Protein AF-A0A961B330-F1 (afdb_monomer_lite)

Radius of gyration: 22.47 Å; chains: 1; bounding box: 44×29×59 Å

Structure (mmCIF, N/CA/C/O backbone):
data_AF-A0A961B330-F1
#
_entry.id   AF-A0A961B330-F1
#
loop_
_atom_site.group_PDB
_atom_site.id
_atom_site.type_symbol
_atom_site.label_atom_id
_atom_site.label_alt_id
_atom_site.label_comp_id
_atom_site.label_asym_id
_atom_site.label_entity_id
_atom_site.label_seq_id
_atom_site.pdbx_PDB_ins_code
_atom_site.Cartn_x
_atom_site.Cartn_y
_atom_site.Cartn_z
_atom_site.occupancy
_atom_site.B_iso_or_equiv
_atom_site.auth_seq_id
_atom_site.auth_comp_id
_atom_site.auth_asym_id
_atom_site.auth_atom_id
_atom_site.pdbx_PDB_model_num
ATOM 1 N N . ASP A 1 1 ? 3.979 10.076 -22.110 1.00 62.00 1 ASP A N 1
ATOM 2 C CA . ASP A 1 1 ? 2.790 9.225 -22.282 1.00 62.00 1 ASP A CA 1
ATOM 3 C C . ASP A 1 1 ? 3.197 7.777 -22.431 1.00 62.00 1 ASP A C 1
ATOM 5 O O . ASP A 1 1 ? 3.974 7.456 -23.319 1.00 62.00 1 ASP A O 1
ATOM 9 N N . ILE A 1 2 ? 2.733 6.933 -21.511 1.00 78.56 2 ILE A N 1
ATOM 10 C CA . ILE A 1 2 ? 2.934 5.482 -21.548 1.00 78.56 2 ILE A CA 1
ATOM 11 C C . ILE A 1 2 ? 1.666 4.897 -22.166 1.00 78.56 2 ILE A C 1
ATOM 13 O O . ILE A 1 2 ? 0.598 4.989 -21.565 1.00 78.56 2 ILE A O 1
ATOM 17 N N . ALA A 1 3 ? 1.772 4.357 -23.379 1.00 82.44 3 ALA A N 1
ATOM 18 C CA . ALA A 1 3 ? 0.623 3.816 -24.105 1.00 82.44 3 ALA A CA 1
ATOM 19 C C . ALA A 1 3 ? 0.291 2.368 -23.702 1.00 82.44 3 ALA A C 1
ATOM 21 O O . ALA A 1 3 ? -0.864 1.961 -23.791 1.00 82.44 3 ALA A O 1
ATOM 22 N N . GLU A 1 4 ? 1.285 1.605 -23.230 1.00 90.12 4 GLU A N 1
ATOM 23 C CA . GLU A 1 4 ? 1.144 0.181 -22.914 1.00 90.12 4 GLU A CA 1
ATOM 24 C C . GLU A 1 4 ? 1.916 -0.209 -21.642 1.00 90.12 4 GLU A C 1
ATOM 26 O O . GLU A 1 4 ? 2.977 0.364 -21.373 1.00 90.12 4 GLU A O 1
ATOM 31 N N . PRO A 1 5 ? 1.450 -1.215 -20.874 1.00 88.50 5 PRO A N 1
ATOM 32 C CA . PRO A 1 5 ? 2.117 -1.648 -19.643 1.00 88.50 5 PRO A CA 1
ATOM 33 C C . PRO A 1 5 ? 3.568 -2.107 -19.839 1.00 88.50 5 PRO A C 1
ATOM 35 O O . PRO A 1 5 ? 4.383 -1.917 -18.944 1.00 88.50 5 PRO A O 1
ATOM 38 N N . GLY A 1 6 ? 3.904 -2.681 -20.999 1.00 91.06 6 GLY A N 1
ATOM 39 C CA . GLY A 1 6 ? 5.262 -3.143 -21.310 1.00 91.06 6 GLY A CA 1
ATOM 40 C C . GLY A 1 6 ? 6.281 -2.023 -21.542 1.00 91.06 6 GLY A C 1
ATOM 41 O O . GLY A 1 6 ? 7.478 -2.285 -21.520 1.00 91.06 6 GLY A O 1
ATOM 42 N N . ALA A 1 7 ? 5.827 -0.781 -21.737 1.00 93.25 7 ALA A N 1
ATOM 43 C CA . ALA A 1 7 ? 6.701 0.383 -21.880 1.00 93.25 7 ALA A CA 1
ATOM 44 C C . ALA A 1 7 ? 7.078 1.021 -20.529 1.00 93.25 7 ALA A C 1
ATOM 46 O O . ALA A 1 7 ? 7.879 1.954 -20.500 1.00 93.25 7 ALA A O 1
ATOM 47 N N . VAL A 1 8 ? 6.490 0.548 -19.423 1.00 95.06 8 VAL A N 1
ATOM 48 C CA . VAL A 1 8 ? 6.770 1.053 -18.075 1.00 95.06 8 VAL A CA 1
ATOM 49 C C . VAL A 1 8 ? 8.144 0.579 -17.623 1.00 95.06 8 VAL A C 1
ATOM 51 O O . VAL A 1 8 ? 8.423 -0.619 -17.616 1.00 95.06 8 VAL A O 1
ATOM 54 N N . ARG A 1 9 ? 8.977 1.516 -17.174 1.00 93.50 9 ARG A N 1
ATOM 55 C CA . ARG A 1 9 ? 10.276 1.229 -16.567 1.00 93.50 9 ARG A CA 1
ATOM 56 C C . ARG A 1 9 ? 10.247 1.479 -15.065 1.00 93.50 9 ARG A C 1
ATOM 58 O O . ARG A 1 9 ? 9.358 2.148 -14.535 1.00 93.50 9 ARG A O 1
ATOM 65 N N . THR A 1 10 ? 11.246 0.951 -14.366 1.00 93.94 10 THR A N 1
ATOM 66 C CA . THR A 1 10 ? 11.393 1.116 -12.915 1.00 93.94 10 THR A CA 1
ATOM 67 C C . THR A 1 10 ? 11.453 2.594 -12.515 1.00 93.94 10 THR A C 1
ATOM 69 O O . THR A 1 10 ? 10.890 2.970 -11.486 1.00 93.94 10 THR A O 1
ATOM 72 N N . GLU A 1 11 ? 12.070 3.450 -13.338 1.00 93.81 11 GLU A N 1
ATOM 73 C CA . GLU A 1 11 ? 12.150 4.894 -13.088 1.00 93.81 11 GLU A CA 1
ATOM 74 C C . GLU A 1 11 ? 10.764 5.549 -13.111 1.00 93.81 11 GLU A C 1
ATOM 76 O O . GLU A 1 11 ? 10.450 6.343 -12.227 1.00 93.81 11 GLU A O 1
ATOM 81 N N . ASP A 1 12 ? 9.896 5.148 -14.048 1.00 94.94 12 ASP A N 1
ATOM 82 C CA . ASP A 1 12 ? 8.533 5.680 -14.160 1.00 94.94 12 ASP A CA 1
ATOM 83 C C . ASP A 1 12 ? 7.709 5.350 -12.899 1.00 94.94 12 ASP A C 1
ATOM 85 O O . ASP A 1 12 ? 6.927 6.170 -12.404 1.00 94.94 12 ASP A O 1
ATOM 89 N N . LEU A 1 13 ? 7.912 4.152 -12.336 1.00 95.00 13 LEU A N 1
ATOM 90 C CA . LEU A 1 13 ? 7.293 3.739 -11.075 1.00 95.00 13 LEU A CA 1
ATOM 91 C C . LEU A 1 13 ? 7.858 4.518 -9.880 1.00 95.00 13 LEU A C 1
ATOM 93 O O . LEU A 1 13 ? 7.098 4.911 -8.990 1.00 95.00 13 LEU A O 1
ATOM 97 N N . GLY A 1 14 ? 9.167 4.773 -9.865 1.00 93.75 14 GLY A N 1
ATOM 98 C CA . GLY A 1 14 ? 9.825 5.610 -8.862 1.00 93.75 14 GLY A CA 1
ATOM 99 C C . GLY A 1 14 ? 9.277 7.038 -8.852 1.00 93.75 14 GLY A C 1
ATOM 100 O O . GLY A 1 14 ? 8.855 7.530 -7.802 1.00 93.75 14 GLY A O 1
ATOM 101 N N . ASP A 1 15 ? 9.192 7.668 -10.024 1.00 95.00 15 ASP A N 1
ATOM 102 C CA . ASP A 1 15 ? 8.662 9.022 -10.204 1.00 95.00 15 ASP A CA 1
ATOM 103 C C . ASP A 1 15 ? 7.187 9.113 -9.804 1.00 95.00 15 ASP A C 1
ATOM 105 O O . ASP A 1 15 ? 6.763 10.051 -9.116 1.00 95.00 15 ASP A O 1
ATOM 109 N N . PHE A 1 16 ? 6.395 8.103 -10.167 1.00 95.12 16 PHE A N 1
ATOM 110 C CA . PHE A 1 16 ? 5.004 7.992 -9.748 1.00 95.12 16 PHE A CA 1
ATOM 111 C C . PHE A 1 16 ? 4.867 7.945 -8.221 1.00 95.12 16 PHE A C 1
ATOM 113 O O . PHE A 1 16 ? 4.088 8.709 -7.643 1.00 95.12 16 PHE A O 1
ATOM 120 N N . LEU A 1 17 ? 5.632 7.082 -7.547 1.00 94.44 17 LEU A N 1
ATOM 121 C CA . LEU A 1 17 ? 5.596 6.953 -6.088 1.00 94.44 17 LEU A CA 1
ATOM 122 C C . LEU A 1 17 ? 6.097 8.225 -5.393 1.00 94.44 17 LEU A C 1
ATOM 124 O O . LEU A 1 17 ? 5.499 8.656 -4.402 1.00 94.44 17 LEU A O 1
ATOM 128 N N . ALA A 1 18 ? 7.139 8.865 -5.929 1.00 93.88 18 ALA A N 1
ATOM 129 C CA . ALA A 1 18 ? 7.653 10.137 -5.432 1.00 93.88 18 ALA A CA 1
ATOM 130 C C . ALA A 1 18 ? 6.598 11.247 -5.535 1.00 93.88 18 ALA A C 1
ATOM 132 O O . ALA A 1 18 ? 6.380 11.985 -4.569 1.00 93.88 18 ALA A O 1
ATOM 133 N N . LYS A 1 19 ? 5.876 11.318 -6.661 1.00 96.44 19 LYS A N 1
ATOM 134 C CA . LYS A 1 19 ? 4.753 12.244 -6.835 1.00 96.44 19 LYS A CA 1
ATOM 135 C C . LYS A 1 19 ? 3.646 11.979 -5.817 1.00 96.44 19 LYS A C 1
ATOM 137 O O . LYS A 1 19 ? 3.231 12.905 -5.133 1.00 96.44 19 LYS A O 1
ATOM 142 N N . ARG A 1 20 ? 3.230 10.723 -5.625 1.00 95.06 20 ARG A N 1
ATOM 143 C CA . ARG A 1 20 ? 2.188 10.379 -4.636 1.00 95.06 20 ARG A CA 1
ATOM 144 C C . ARG A 1 20 ? 2.588 10.730 -3.210 1.00 95.06 20 ARG A C 1
ATOM 146 O O . ARG A 1 20 ? 1.758 11.213 -2.445 1.00 95.06 20 ARG A O 1
ATOM 153 N N . LYS A 1 21 ? 3.859 10.540 -2.858 1.00 92.62 21 LYS A N 1
ATOM 154 C CA . LYS A 1 21 ? 4.397 10.995 -1.573 1.00 92.62 21 LYS A CA 1
ATOM 155 C C . LYS A 1 21 ? 4.333 12.522 -1.448 1.00 92.62 21 LYS A C 1
ATOM 157 O O . LYS A 1 21 ? 3.922 13.020 -0.405 1.00 92.62 21 LYS A O 1
ATOM 162 N N . LYS A 1 22 ? 4.703 13.260 -2.502 1.00 95.06 22 LYS A N 1
ATOM 163 C CA . LYS A 1 22 ? 4.627 14.732 -2.548 1.00 95.06 22 LYS A CA 1
ATOM 164 C C . LYS A 1 22 ? 3.188 15.249 -2.443 1.00 95.06 22 LYS A C 1
ATOM 166 O O . LYS A 1 22 ? 2.969 16.271 -1.804 1.00 95.06 22 LYS A O 1
ATOM 171 N N . ASP A 1 23 ? 2.225 14.509 -2.986 1.00 96.25 23 ASP A N 1
ATOM 172 C CA . ASP A 1 23 ? 0.790 14.800 -2.885 1.00 96.25 23 ASP A CA 1
ATOM 173 C C . ASP A 1 23 ? 0.219 14.528 -1.470 1.00 96.25 23 ASP A C 1
ATOM 175 O O . ASP A 1 23 ? -0.980 14.671 -1.243 1.00 96.25 23 ASP A O 1
ATOM 179 N N . GLY A 1 24 ? 1.060 14.139 -0.502 1.00 93.50 24 GLY A N 1
ATOM 180 C CA . GLY A 1 24 ? 0.684 13.963 0.903 1.00 93.50 24 GLY A CA 1
ATOM 181 C C . GLY A 1 24 ? 0.207 12.556 1.262 1.00 93.50 24 GLY A C 1
ATOM 182 O O . GLY A 1 24 ? -0.353 12.352 2.339 1.00 93.50 24 GLY A O 1
ATOM 183 N N . LEU A 1 25 ? 0.417 11.565 0.390 1.00 93.31 25 LEU A N 1
ATOM 184 C CA . LEU A 1 25 ? 0.026 10.191 0.685 1.00 93.31 25 LEU A CA 1
ATOM 185 C C . LEU A 1 25 ? 0.843 9.637 1.865 1.00 93.31 25 LEU A C 1
ATOM 187 O O . LEU A 1 25 ? 2.075 9.603 1.825 1.00 93.31 25 LEU A O 1
ATOM 191 N N . ALA A 1 26 ? 0.150 9.154 2.899 1.00 90.62 26 ALA A N 1
ATOM 192 C CA . ALA A 1 26 ? 0.783 8.545 4.065 1.00 90.62 26 ALA A CA 1
ATOM 193 C C . ALA A 1 26 ? 1.675 7.353 3.675 1.00 90.62 26 ALA A C 1
ATOM 195 O O . ALA A 1 26 ? 1.364 6.602 2.746 1.00 90.62 26 ALA A O 1
ATOM 196 N N . ALA A 1 27 ? 2.753 7.119 4.431 1.00 88.94 27 ALA A N 1
ATOM 197 C CA . ALA A 1 27 ? 3.693 6.023 4.172 1.00 88.94 27 ALA A CA 1
ATOM 198 C C . ALA A 1 27 ? 3.013 4.639 4.170 1.00 88.94 27 ALA A C 1
ATOM 200 O O . ALA A 1 27 ? 3.384 3.759 3.391 1.00 88.94 27 ALA A O 1
ATOM 201 N N . SER A 1 28 ? 1.982 4.455 5.001 1.00 89.81 28 SER A N 1
ATOM 202 C CA . SER A 1 28 ? 1.162 3.241 5.037 1.00 89.81 28 SER A CA 1
ATOM 203 C C . SER A 1 28 ? 0.410 3.002 3.727 1.00 89.81 28 SER A C 1
ATOM 205 O O . SER A 1 28 ? 0.433 1.888 3.206 1.00 89.81 28 SER A O 1
ATOM 207 N N . SER A 1 29 ? -0.195 4.048 3.169 1.00 92.75 29 SER A N 1
ATOM 208 C CA . SER A 1 29 ? -0.896 4.002 1.887 1.00 92.75 29 SER A CA 1
ATOM 209 C C . SER A 1 29 ? 0.075 3.846 0.717 1.00 92.75 29 SER A C 1
ATOM 211 O O . SER A 1 29 ? -0.176 3.045 -0.178 1.00 92.75 29 SER A O 1
ATOM 213 N N . LEU A 1 30 ? 1.224 4.529 0.743 1.00 93.44 30 LEU A N 1
ATOM 214 C CA . LEU A 1 30 ? 2.262 4.375 -0.281 1.00 93.44 30 LEU A CA 1
ATOM 215 C C . LEU A 1 30 ? 2.791 2.934 -0.335 1.00 93.44 30 LEU A C 1
ATOM 217 O O . LEU A 1 30 ? 2.969 2.381 -1.416 1.00 93.44 30 LEU A O 1
ATOM 221 N N . ARG A 1 31 ? 2.958 2.283 0.824 1.00 91.81 31 ARG A N 1
ATOM 222 C CA . ARG A 1 31 ? 3.319 0.859 0.906 1.00 91.81 31 ARG A CA 1
ATOM 223 C C . ARG A 1 31 ? 2.298 -0.036 0.199 1.00 91.81 31 ARG A C 1
ATOM 225 O O . ARG A 1 31 ? 2.691 -0.950 -0.520 1.00 91.81 31 ARG A O 1
ATOM 232 N N . LEU A 1 32 ? 1.002 0.220 0.392 1.00 93.62 32 LEU A N 1
ATOM 233 C CA . LEU A 1 32 ? -0.061 -0.529 -0.288 1.00 93.62 32 LEU A CA 1
ATOM 234 C C . LEU A 1 32 ? -0.003 -0.340 -1.806 1.00 93.62 32 LEU A C 1
ATOM 236 O O . LEU A 1 32 ? -0.171 -1.309 -2.542 1.00 93.62 32 LEU A O 1
ATOM 240 N N . VAL A 1 33 ? 0.297 0.875 -2.270 1.00 95.44 33 VAL A N 1
ATOM 241 C CA . VAL A 1 33 ? 0.489 1.155 -3.699 1.00 95.44 33 VAL A CA 1
ATOM 242 C C . VAL A 1 33 ? 1.666 0.353 -4.262 1.00 95.44 33 VAL A C 1
ATOM 244 O O . VAL A 1 33 ? 1.508 -0.285 -5.298 1.00 95.44 33 VAL A O 1
ATOM 247 N N . VAL A 1 34 ? 2.812 0.305 -3.571 1.00 95.00 34 VAL A N 1
ATOM 248 C CA . VAL A 1 34 ? 3.965 -0.513 -4.001 1.00 95.00 34 VAL A CA 1
ATOM 249 C C . VAL A 1 34 ? 3.589 -1.993 -4.109 1.00 95.00 34 VAL A C 1
ATOM 251 O O . VAL A 1 34 ? 3.918 -2.641 -5.099 1.00 95.00 34 VAL A O 1
ATOM 254 N N . ILE A 1 35 ? 2.860 -2.530 -3.126 1.00 94.81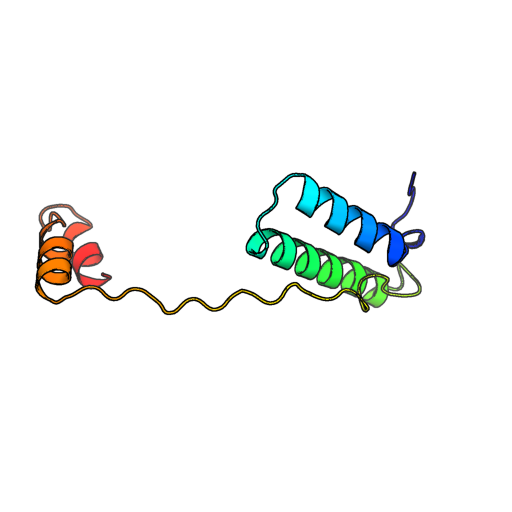 35 ILE A N 1
ATOM 255 C CA . ILE A 1 35 ? 2.387 -3.923 -3.152 1.00 94.81 35 ILE A CA 1
ATOM 256 C C . ILE A 1 35 ? 1.462 -4.163 -4.351 1.00 94.81 35 ILE A C 1
ATOM 258 O O . ILE A 1 35 ? 1.617 -5.165 -5.047 1.00 94.81 35 ILE A O 1
ATOM 262 N N . ALA A 1 36 ? 0.527 -3.248 -4.613 1.00 96.19 36 ALA A N 1
ATOM 263 C CA . ALA A 1 36 ? -0.383 -3.354 -5.747 1.00 96.19 36 ALA A CA 1
ATOM 264 C C . ALA A 1 36 ? 0.373 -3.360 -7.087 1.00 96.19 36 ALA A C 1
ATOM 266 O O . ALA A 1 36 ? 0.094 -4.213 -7.927 1.00 96.19 36 ALA A O 1
ATOM 267 N N . LEU A 1 37 ? 1.367 -2.478 -7.255 1.00 96.25 37 LEU A N 1
ATOM 268 C CA . LEU A 1 37 ? 2.227 -2.444 -8.445 1.00 96.25 37 LEU A CA 1
ATOM 269 C C . LEU A 1 37 ? 2.980 -3.767 -8.623 1.00 96.25 37 LEU A C 1
ATOM 271 O O . LEU A 1 37 ? 2.911 -4.363 -9.694 1.00 96.25 37 LEU A O 1
ATOM 275 N N . LYS A 1 38 ? 3.612 -4.280 -7.559 1.00 95.56 38 LYS A N 1
ATOM 276 C CA . LYS A 1 38 ? 4.308 -5.576 -7.589 1.00 95.56 38 LYS A CA 1
ATOM 277 C C . LYS A 1 38 ? 3.389 -6.730 -7.970 1.00 95.56 38 LYS A C 1
ATOM 279 O O . LYS A 1 38 ? 3.770 -7.593 -8.747 1.00 95.56 38 LYS A O 1
ATOM 284 N N . ILE A 1 39 ? 2.175 -6.777 -7.423 1.00 96.75 39 ILE A N 1
ATOM 285 C CA . ILE A 1 39 ? 1.212 -7.833 -7.760 1.00 96.75 39 ILE A CA 1
ATOM 286 C C . ILE A 1 39 ? 0.786 -7.722 -9.228 1.00 96.75 39 ILE A C 1
ATOM 288 O O . ILE A 1 39 ? 0.723 -8.742 -9.913 1.00 96.75 39 ILE A O 1
ATOM 292 N N . PHE A 1 40 ? 0.510 -6.507 -9.700 1.00 97.31 40 PHE A N 1
ATOM 293 C CA . PHE A 1 40 ? 0.050 -6.248 -11.059 1.00 97.31 40 PHE A CA 1
ATOM 294 C C . PHE A 1 40 ? 1.098 -6.620 -12.114 1.00 97.31 40 PHE A C 1
ATOM 296 O O . PHE A 1 40 ? 0.803 -7.414 -13.005 1.00 97.31 40 PHE A O 1
ATOM 303 N N . PHE A 1 41 ? 2.327 -6.112 -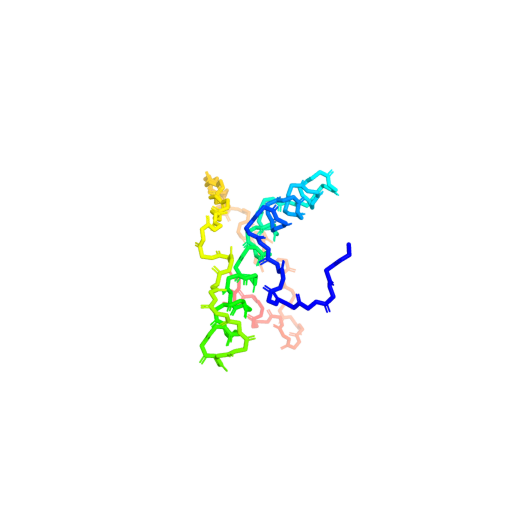12.003 1.00 96.94 41 PHE A N 1
ATOM 304 C CA . PHE A 1 41 ? 3.359 -6.381 -13.006 1.00 96.94 41 PHE A CA 1
ATOM 305 C C . PHE A 1 41 ? 3.855 -7.827 -12.966 1.00 96.94 41 PHE A C 1
ATOM 307 O O . PHE A 1 41 ? 4.016 -8.435 -14.023 1.00 96.94 41 PHE A O 1
ATOM 314 N N . ARG A 1 42 ? 3.939 -8.442 -11.781 1.00 96.38 42 ARG A N 1
ATOM 315 C CA . ARG A 1 42 ? 4.183 -9.884 -11.665 1.00 96.38 42 ARG A CA 1
ATOM 316 C C . ARG A 1 42 ? 3.098 -10.713 -12.350 1.00 96.38 42 ARG A C 1
ATOM 318 O O . ARG A 1 42 ? 3.406 -11.722 -12.974 1.00 96.38 42 ARG A O 1
ATOM 325 N N . PHE A 1 43 ? 1.829 -10.314 -12.243 1.00 97.69 43 PHE A N 1
ATOM 326 C CA . PHE A 1 43 ? 0.725 -10.985 -12.938 1.00 97.69 43 PHE A CA 1
ATOM 327 C C . PHE A 1 43 ? 0.854 -10.876 -14.462 1.00 97.69 43 PHE A C 1
ATOM 329 O O . PHE A 1 43 ? 0.586 -11.857 -15.156 1.00 97.69 43 PHE A O 1
ATOM 336 N N . LEU A 1 44 ? 1.250 -9.707 -14.975 1.00 97.38 44 LEU A N 1
ATOM 337 C CA . LEU A 1 44 ? 1.451 -9.496 -16.409 1.00 97.38 44 LEU A CA 1
ATOM 338 C C . LEU A 1 44 ? 2.634 -10.314 -16.934 1.00 97.38 44 LEU A C 1
ATOM 340 O O . LEU A 1 44 ? 2.494 -10.984 -17.955 1.00 97.38 44 LEU A O 1
ATOM 344 N N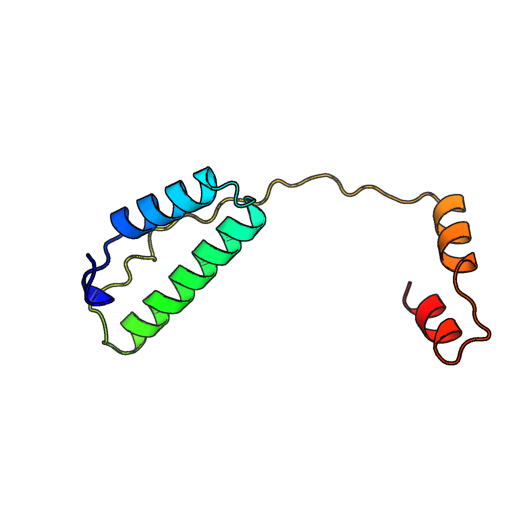 . ALA A 1 45 ? 3.760 -10.303 -16.215 1.00 96.00 45 ALA A N 1
ATOM 345 C CA . ALA A 1 45 ? 4.941 -11.086 -16.562 1.00 96.00 45 ALA A CA 1
ATOM 346 C C . ALA A 1 45 ? 4.639 -12.593 -16.535 1.00 96.00 45 ALA A C 1
ATOM 348 O O . ALA A 1 45 ? 4.976 -13.308 -17.467 1.00 96.00 45 ALA A O 1
ATOM 349 N N . ALA A 1 46 ? 3.897 -13.073 -15.529 1.00 97.12 46 ALA A N 1
ATOM 350 C CA . ALA A 1 46 ? 3.477 -14.475 -15.435 1.00 97.12 46 ALA A CA 1
ATOM 351 C C . ALA A 1 46 ? 2.495 -14.923 -16.538 1.00 97.12 46 ALA A C 1
ATOM 353 O O . ALA A 1 46 ? 2.184 -16.109 -16.634 1.00 97.12 46 ALA A O 1
ATOM 354 N N . ARG A 1 47 ? 1.954 -13.985 -17.323 1.00 97.19 47 ARG A N 1
ATOM 355 C CA . ARG A 1 47 ? 1.078 -14.241 -18.475 1.00 97.19 47 ARG A CA 1
ATOM 356 C C . ARG A 1 47 ? 1.763 -13.954 -19.812 1.00 97.19 47 ARG A C 1
ATOM 358 O O . ARG A 1 47 ? 1.066 -13.883 -20.820 1.00 97.19 47 ARG A O 1
ATOM 365 N N . ASP A 1 48 ? 3.076 -13.725 -19.804 1.00 95.81 48 ASP A N 1
ATOM 366 C CA . ASP A 1 48 ? 3.866 -13.351 -20.982 1.00 95.81 48 ASP A CA 1
ATOM 367 C C . ASP A 1 48 ? 3.335 -12.096 -21.707 1.00 95.81 48 ASP A C 1
ATOM 369 O O . ASP A 1 48 ? 3.582 -11.888 -22.893 1.00 95.81 48 ASP A O 1
ATOM 373 N N . LEU A 1 49 ? 2.598 -11.230 -20.995 1.00 96.06 49 LEU A N 1
ATOM 374 C CA . LEU A 1 49 ? 2.079 -9.967 -21.539 1.00 96.06 49 LEU A CA 1
ATOM 375 C C . LEU A 1 49 ? 3.147 -8.868 -21.556 1.00 96.06 49 LEU A C 1
ATOM 377 O O . LEU A 1 49 ? 3.018 -7.887 -22.284 1.00 96.06 49 LEU A O 1
ATOM 381 N N . ILE A 1 50 ? 4.184 -9.021 -20.733 1.00 95.62 50 ILE A N 1
ATOM 382 C CA . ILE A 1 50 ? 5.380 -8.180 -20.696 1.00 95.62 50 ILE A CA 1
ATOM 383 C C . ILE A 1 50 ? 6.600 -9.083 -20.497 1.00 95.62 50 ILE A C 1
ATOM 385 O O . ILE A 1 50 ? 6.499 -10.124 -19.850 1.00 95.62 50 ILE A O 1
ATOM 389 N N . ALA A 1 51 ? 7.756 -8.676 -21.019 1.00 92.25 51 ALA A N 1
ATOM 390 C CA . ALA A 1 51 ? 8.975 -9.484 -20.953 1.00 92.25 51 ALA A CA 1
ATOM 391 C C . ALA A 1 51 ? 9.628 -9.504 -19.559 1.00 92.25 51 ALA A C 1
ATOM 393 O O . ALA A 1 51 ? 10.355 -10.436 -19.220 1.00 92.25 51 ALA A O 1
ATOM 394 N N . THR A 1 52 ? 9.439 -8.454 -18.759 1.00 92.12 52 THR A N 1
ATOM 395 C CA . THR A 1 52 ? 10.096 -8.296 -17.453 1.00 92.12 52 THR A CA 1
ATOM 396 C C . THR A 1 52 ? 9.202 -7.485 -16.522 1.00 92.12 52 THR A C 1
ATOM 398 O O . THR A 1 52 ? 8.480 -6.606 -16.985 1.00 92.12 52 THR A O 1
ATOM 401 N N . ASP A 1 53 ? 9.236 -7.784 -15.223 1.00 95.19 53 ASP A N 1
ATOM 402 C CA . ASP A 1 53 ? 8.502 -7.054 -14.187 1.00 95.19 53 ASP A CA 1
ATOM 403 C C . ASP A 1 53 ? 9.286 -5.792 -13.751 1.00 95.19 53 ASP A C 1
ATOM 405 O O . ASP A 1 53 ? 10.271 -5.912 -13.017 1.00 95.19 53 ASP A O 1
ATOM 409 N N . PRO A 1 54 ? 8.871 -4.567 -14.141 1.00 94.88 54 PRO A N 1
ATOM 410 C CA . PRO A 1 54 ? 9.550 -3.336 -13.720 1.00 94.88 54 PRO A CA 1
ATO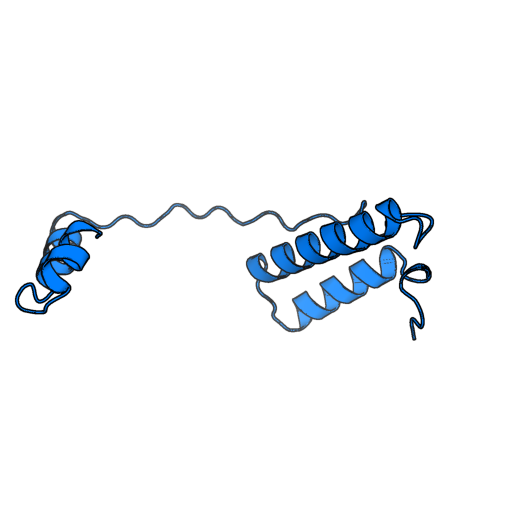M 411 C C . PRO A 1 54 ? 9.370 -3.020 -12.225 1.00 94.88 54 PRO A C 1
ATOM 413 O O . PRO A 1 54 ? 10.080 -2.179 -11.675 1.00 94.88 54 PRO A O 1
ATOM 416 N N . ALA A 1 55 ? 8.415 -3.657 -11.541 1.00 95.31 55 ALA A N 1
ATOM 417 C CA . ALA A 1 55 ? 8.145 -3.432 -10.126 1.00 95.31 55 ALA A CA 1
ATOM 418 C C . ALA A 1 55 ? 9.004 -4.310 -9.199 1.00 95.31 55 ALA A C 1
ATOM 420 O O . ALA A 1 55 ? 8.983 -4.098 -7.982 1.00 95.31 55 ALA A O 1
ATOM 421 N N . GLU A 1 56 ? 9.767 -5.268 -9.735 1.00 91.62 56 GLU A N 1
ATOM 422 C CA . GLU A 1 56 ? 10.573 -6.208 -8.948 1.00 91.62 56 GLU A CA 1
ATOM 423 C C . GLU A 1 56 ? 11.568 -5.480 -8.027 1.00 91.62 56 GLU A C 1
ATOM 425 O O . GLU A 1 56 ? 11.624 -5.753 -6.823 1.00 91.62 56 GLU A O 1
ATOM 430 N N . ALA A 1 57 ? 12.252 -4.467 -8.568 1.00 88.12 57 ALA A N 1
ATOM 431 C CA . ALA A 1 57 ? 13.253 -3.660 -7.870 1.00 88.12 57 ALA A CA 1
ATOM 432 C C . ALA A 1 57 ? 12.670 -2.577 -6.939 1.00 88.12 57 ALA A C 1
ATOM 434 O O . ALA A 1 57 ? 13.427 -1.849 -6.299 1.00 88.12 57 ALA A O 1
ATOM 435 N N . LEU A 1 58 ? 11.340 -2.429 -6.846 1.00 90.00 58 LEU A N 1
ATOM 436 C CA . LEU A 1 58 ? 10.746 -1.405 -5.983 1.00 90.00 58 LEU A CA 1
ATOM 437 C C . LEU A 1 58 ? 10.886 -1.760 -4.504 1.00 90.00 58 LEU A C 1
ATOM 439 O O . LEU A 1 58 ? 10.367 -2.777 -4.036 1.00 90.00 58 LEU A O 1
ATOM 443 N N . ASP A 1 59 ? 11.468 -0.862 -3.722 1.00 81.88 59 ASP A N 1
ATOM 444 C CA . ASP A 1 59 ? 11.471 -0.996 -2.272 1.00 81.88 59 ASP A CA 1
ATOM 445 C C . ASP A 1 59 ? 10.142 -0.547 -1.663 1.00 81.88 59 ASP A C 1
ATOM 447 O O . ASP A 1 59 ? 9.596 0.517 -1.957 1.00 81.88 59 ASP A O 1
ATOM 451 N N . SER A 1 60 ? 9.604 -1.375 -0.768 1.00 77.06 60 SER A N 1
ATOM 452 C CA . SER A 1 60 ? 8.442 -0.988 0.029 1.00 77.06 60 SER A CA 1
ATOM 453 C C . SER A 1 60 ? 8.893 -0.148 1.224 1.00 77.06 60 SER A C 1
ATOM 455 O O . SER A 1 60 ? 9.771 -0.594 1.969 1.00 77.06 60 SER A O 1
ATOM 457 N N . PRO A 1 61 ? 8.282 1.025 1.476 1.00 73.19 61 PRO A N 1
ATOM 458 C CA . PRO A 1 61 ? 8.599 1.806 2.661 1.00 73.19 61 PRO A CA 1
ATOM 459 C C . PRO A 1 61 ? 8.314 0.974 3.913 1.00 73.19 61 PRO A C 1
ATOM 461 O O . PRO A 1 61 ? 7.223 0.410 4.078 1.00 73.19 61 PRO A O 1
ATOM 464 N N . ARG A 1 62 ? 9.317 0.870 4.791 1.00 70.88 62 ARG A N 1
ATOM 465 C CA . ARG A 1 62 ? 9.178 0.141 6.051 1.00 70.88 62 ARG A CA 1
ATOM 466 C C . ARG A 1 62 ? 8.186 0.895 6.937 1.00 70.88 62 ARG A C 1
ATOM 468 O O . ARG A 1 62 ? 8.344 2.103 7.104 1.00 70.88 62 ARG A O 1
ATOM 475 N N . PRO A 1 63 ? 7.161 0.224 7.487 1.00 71.94 63 PRO A N 1
ATOM 476 C CA . PRO A 1 63 ? 6.292 0.866 8.455 1.00 71.94 63 PRO A CA 1
ATOM 477 C C . PRO A 1 63 ? 7.123 1.286 9.669 1.00 71.94 63 PRO A C 1
ATOM 479 O O . PRO A 1 63 ? 7.888 0.485 10.211 1.00 71.94 63 PRO A O 1
ATOM 482 N N . GLU A 1 64 ? 6.959 2.534 10.091 1.00 73.69 64 GLU A N 1
ATOM 483 C CA . GLU A 1 64 ? 7.443 2.975 11.394 1.00 73.69 64 GLU A CA 1
ATOM 484 C C . GLU A 1 64 ? 6.735 2.159 12.476 1.00 73.69 64 GLU A C 1
ATOM 486 O O . GLU A 1 64 ? 5.514 1.973 12.451 1.00 73.69 64 GLU A O 1
ATOM 491 N N . ARG A 1 65 ? 7.522 1.609 13.401 1.00 73.56 65 ARG A N 1
ATOM 492 C CA . ARG A 1 65 ? 7.006 0.882 14.557 1.00 73.56 65 ARG A CA 1
ATOM 493 C C . ARG A 1 65 ? 6.872 1.862 15.707 1.00 73.56 65 ARG A C 1
ATOM 495 O O . ARG A 1 65 ? 7.875 2.273 16.279 1.00 73.56 65 ARG A O 1
ATOM 502 N N . TYR A 1 66 ? 5.637 2.190 16.046 1.00 78.75 66 TYR A N 1
ATOM 503 C CA . TYR A 1 66 ? 5.314 2.872 17.291 1.00 78.75 66 TYR A CA 1
ATOM 504 C C . TYR A 1 66 ? 5.034 1.834 18.374 1.00 78.75 66 TYR A C 1
ATOM 506 O O . TYR A 1 66 ? 4.514 0.752 18.083 1.00 78.75 66 TYR A O 1
ATOM 514 N N . LEU A 1 67 ? 5.391 2.154 19.617 1.00 82.00 67 LEU A N 1
ATOM 515 C CA . LEU A 1 67 ? 4.928 1.368 20.752 1.00 82.00 67 LEU A CA 1
ATOM 516 C C . LEU A 1 67 ? 3.409 1.585 20.869 1.00 82.00 67 LEU A C 1
ATOM 518 O O . LEU A 1 67 ? 2.983 2.741 20.854 1.00 82.00 67 LEU A O 1
ATOM 522 N N . PRO A 1 68 ? 2.588 0.524 20.929 1.00 80.88 68 PRO A N 1
ATOM 523 C CA . PRO A 1 68 ? 1.154 0.694 21.093 1.00 80.88 68 PRO A CA 1
ATOM 524 C C . PRO A 1 68 ? 0.859 1.373 22.431 1.00 80.88 68 PRO A C 1
ATOM 526 O O . PRO A 1 68 ? 1.466 1.045 23.452 1.00 80.88 68 PRO A O 1
ATOM 529 N N . GLU A 1 69 ? -0.093 2.299 22.425 1.00 85.75 69 GLU A N 1
ATOM 530 C CA . GLU A 1 69 ? -0.652 2.831 23.662 1.00 85.75 69 GLU A CA 1
ATOM 531 C C . GLU A 1 69 ? -1.533 1.771 24.333 1.00 85.75 69 GLU A C 1
ATOM 533 O O . GLU A 1 69 ? -2.247 1.015 23.669 1.00 85.75 69 GLU A O 1
ATOM 538 N N . THR A 1 70 ? -1.475 1.708 25.662 1.00 88.56 70 THR A N 1
ATOM 539 C CA . THR A 1 70 ? -2.247 0.754 26.466 1.00 88.56 70 THR A CA 1
ATOM 540 C C . THR A 1 70 ? -3.319 1.475 27.265 1.00 88.56 70 THR A C 1
ATOM 542 O O . THR A 1 70 ? -3.059 2.529 27.847 1.00 88.56 70 THR A O 1
ATOM 545 N N . LEU A 1 71 ? -4.505 0.877 27.365 1.00 90.75 71 LEU A N 1
ATOM 546 C CA . LEU A 1 71 ? -5.543 1.335 28.285 1.00 90.75 71 LEU A CA 1
ATOM 547 C C . LEU A 1 71 ? -5.267 0.806 29.696 1.00 90.75 71 LEU A C 1
ATOM 549 O O . LEU A 1 71 ? -4.867 -0.345 29.866 1.00 90.75 71 LEU A O 1
ATOM 553 N N . ASN A 1 72 ? -5.496 1.642 30.709 1.00 93.81 72 ASN A N 1
ATOM 554 C CA . ASN A 1 72 ? -5.510 1.195 32.101 1.00 93.81 72 ASN A CA 1
ATOM 555 C C . ASN A 1 72 ? -6.873 0.580 32.460 1.00 93.81 72 ASN A C 1
ATOM 557 O O . ASN A 1 72 ? -7.871 0.804 31.775 1.00 93.81 72 ASN A O 1
ATOM 561 N N . GLU A 1 73 ? -6.915 -0.180 33.551 1.00 94.44 73 GLU A N 1
ATOM 562 C CA . GLU A 1 73 ? -8.118 -0.882 34.014 1.00 94.44 73 GLU A CA 1
ATOM 563 C C . GLU A 1 73 ? -9.358 0.035 34.137 1.00 94.44 73 GLU A C 1
ATOM 565 O O . GLU A 1 73 ? -10.391 -0.305 33.557 1.00 94.44 73 GLU A O 1
ATOM 570 N N . PRO A 1 74 ? -9.283 1.247 34.734 1.00 95.31 74 PRO A N 1
ATOM 571 C CA . PRO A 1 74 ? -10.435 2.154 34.772 1.00 95.31 74 PRO A CA 1
ATOM 572 C C . PRO A 1 74 ? -10.943 2.594 33.391 1.00 95.31 74 PRO A C 1
ATOM 574 O O . PRO A 1 74 ? -12.147 2.778 33.199 1.00 95.31 74 PRO A O 1
ATOM 577 N N . ALA A 1 75 ? -10.046 2.792 32.420 1.00 94.12 75 ALA A N 1
ATOM 578 C CA . ALA A 1 75 ? -10.428 3.160 31.060 1.00 94.12 75 ALA A CA 1
ATOM 579 C C . ALA A 1 75 ? -11.123 2.001 30.332 1.00 94.12 75 ALA A C 1
ATOM 581 O O . ALA A 1 75 ? -12.089 2.241 29.604 1.00 94.12 75 ALA A O 1
ATOM 582 N N . VAL A 1 76 ? -10.673 0.763 30.563 1.00 94.25 76 VAL A N 1
ATOM 583 C CA . VAL A 1 76 ? -11.310 -0.446 30.021 1.00 94.25 76 VAL A CA 1
ATOM 584 C C . VAL A 1 76 ? -12.712 -0.626 30.603 1.00 94.25 76 VAL A C 1
ATOM 586 O O . VAL A 1 76 ? -13.666 -0.789 29.847 1.00 94.25 76 VAL A O 1
ATOM 589 N N . GLU A 1 77 ? -12.872 -0.501 31.921 1.00 94.75 77 GLU A N 1
ATOM 590 C CA . GLU A 1 77 ? -14.187 -0.583 32.574 1.00 94.75 77 GLU A CA 1
ATOM 591 C C . GLU A 1 77 ? -15.162 0.464 32.024 1.00 94.75 77 GLU A C 1
ATOM 593 O O . GLU A 1 77 ? -16.300 0.156 31.660 1.00 94.75 77 GLU A O 1
ATOM 598 N N . LYS A 1 78 ? -14.699 1.710 31.869 1.00 95.25 78 LYS A N 1
ATOM 599 C CA . LYS A 1 78 ? -15.502 2.786 31.277 1.00 95.25 78 LYS A CA 1
ATOM 600 C C . LYS A 1 78 ? -15.905 2.480 29.830 1.00 95.25 78 LYS A C 1
ATOM 602 O O . LYS A 1 78 ? -17.034 2.783 29.441 1.00 95.25 78 LYS A O 1
ATOM 607 N N . LEU A 1 79 ? -15.004 1.897 29.037 1.00 94.25 79 LEU A N 1
ATOM 608 C CA . LEU A 1 79 ? -15.280 1.502 27.656 1.00 94.25 79 LEU A CA 1
ATOM 609 C C . LEU A 1 79 ? -16.360 0.413 27.601 1.00 94.25 79 LEU A C 1
ATOM 611 O O . LEU A 1 79 ? -17.358 0.586 26.901 1.00 94.25 79 LEU A O 1
ATOM 615 N N . LEU A 1 80 ? -16.216 -0.659 28.385 1.00 94.75 80 LEU A N 1
ATOM 616 C CA . LEU A 1 80 ? -17.173 -1.772 28.421 1.00 94.75 80 LEU A CA 1
ATOM 617 C C . LEU A 1 80 ? -18.544 -1.349 28.963 1.00 94.75 80 LEU A C 1
ATOM 619 O O . LEU A 1 80 ? -19.580 -1.812 28.480 1.00 94.75 80 LEU A O 1
ATOM 623 N N . ALA A 1 81 ? -18.568 -0.446 29.946 1.00 94.62 81 ALA A N 1
ATOM 624 C CA . ALA A 1 81 ? -19.799 0.099 30.512 1.00 94.62 81 ALA A CA 1
ATOM 625 C C . ALA A 1 81 ? -20.543 1.051 29.558 1.00 94.62 81 ALA A C 1
ATOM 627 O O . ALA A 1 81 ? -21.739 1.270 29.740 1.00 94.62 81 ALA A O 1
ATOM 628 N N . SER A 1 82 ? -19.875 1.602 28.536 1.00 95.00 82 SER A N 1
ATOM 629 C CA . SER A 1 82 ? -20.508 2.501 27.557 1.00 95.00 82 SER A CA 1
ATOM 630 C C . SER A 1 82 ? -21.482 1.794 26.601 1.00 95.00 82 SER A C 1
ATOM 632 O O . SER A 1 82 ? -22.258 2.451 25.905 1.00 95.00 82 SER A O 1
ATOM 634 N N . ILE A 1 83 ? -21.461 0.458 26.568 1.00 95.69 83 ILE A N 1
ATOM 635 C CA . ILE A 1 83 ? -22.249 -0.355 25.643 1.00 95.69 83 ILE A CA 1
ATOM 636 C C . ILE A 1 83 ? -23.612 -0.673 26.255 1.00 95.69 83 ILE A C 1
ATOM 638 O O . ILE A 1 83 ? -23.727 -1.367 27.268 1.00 95.69 83 ILE A O 1
ATOM 642 N N . ASP A 1 84 ? -24.664 -0.212 25.586 1.00 95.44 84 ASP A N 1
ATOM 643 C CA . ASP A 1 84 ? -26.046 -0.489 25.962 1.00 95.44 84 A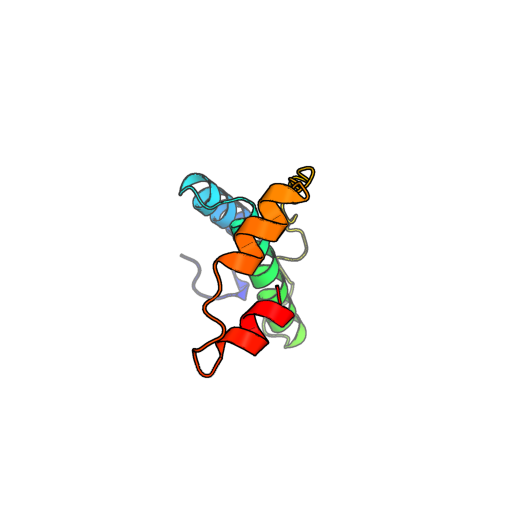SP A CA 1
ATOM 644 C C . ASP A 1 84 ? -26.432 -1.944 25.646 1.00 95.44 84 ASP A C 1
ATOM 646 O O . ASP A 1 84 ? -26.812 -2.297 24.527 1.00 95.44 84 ASP A O 1
ATOM 650 N N . VAL A 1 85 ? -26.365 -2.791 26.672 1.00 95.00 85 VAL A N 1
ATOM 651 C CA . VAL A 1 85 ? -26.689 -4.224 26.604 1.00 95.00 85 VAL A CA 1
ATOM 652 C C . VAL A 1 85 ? -28.180 -4.525 26.421 1.00 95.00 85 VAL A C 1
ATOM 654 O O . VAL A 1 85 ? -28.541 -5.696 26.278 1.00 95.00 85 VAL A O 1
ATOM 657 N N . THR A 1 86 ? -29.051 -3.511 26.443 1.00 95.62 86 THR A N 1
ATOM 658 C CA . THR A 1 86 ? -30.491 -3.680 26.194 1.00 95.62 86 THR A CA 1
ATOM 659 C C . THR A 1 86 ? -30.824 -3.704 24.702 1.00 95.62 86 THR A C 1
ATOM 661 O O . THR A 1 86 ? -31.888 -4.185 24.310 1.00 95.62 86 THR A O 1
ATOM 664 N N . ARG A 1 87 ? -29.895 -3.254 23.846 1.00 94.62 87 ARG A N 1
ATOM 665 C CA . ARG A 1 87 ? -30.037 -3.332 22.389 1.00 94.62 87 ARG A CA 1
ATOM 666 C C . ARG A 1 87 ? -29.852 -4.767 21.894 1.00 94.62 87 ARG A C 1
ATOM 668 O O . ARG A 1 87 ? -29.030 -5.493 22.456 1.00 94.62 87 ARG A O 1
ATOM 675 N N . PRO A 1 88 ? -30.491 -5.150 20.772 1.00 94.00 88 PRO A N 1
ATOM 676 C CA . PRO A 1 88 ? -30.373 -6.496 20.205 1.00 94.00 88 PRO A CA 1
ATOM 677 C C . PRO A 1 88 ? -28.931 -6.994 20.007 1.00 94.00 88 PRO A C 1
ATOM 679 O O . PRO A 1 88 ? -28.668 -8.182 20.166 1.00 94.00 88 PRO A O 1
ATOM 682 N N . LEU A 1 89 ? -27.987 -6.096 19.694 1.00 95.75 89 LEU A N 1
ATOM 683 C CA . LEU A 1 89 ? -26.569 -6.427 19.487 1.00 95.75 89 LEU A CA 1
ATOM 684 C C . LEU A 1 89 ? -25.669 -6.079 20.686 1.00 95.75 89 LEU A C 1
ATOM 686 O O . LEU A 1 89 ? -24.508 -6.475 20.711 1.00 95.75 89 LEU A O 1
ATOM 690 N N . GLY A 1 90 ? -26.191 -5.405 21.715 1.00 94.56 90 GLY A N 1
ATOM 691 C CA . GLY A 1 90 ? -25.375 -4.796 22.770 1.00 94.56 90 GLY A CA 1
ATOM 692 C C . GLY A 1 90 ? -24.578 -5.792 23.612 1.00 94.56 90 GLY A C 1
ATOM 693 O O . GLY A 1 90 ? -23.424 -5.545 23.946 1.00 94.56 90 GLY A O 1
ATOM 694 N N . ARG A 1 91 ? -25.151 -6.963 23.921 1.00 93.81 91 ARG A N 1
ATO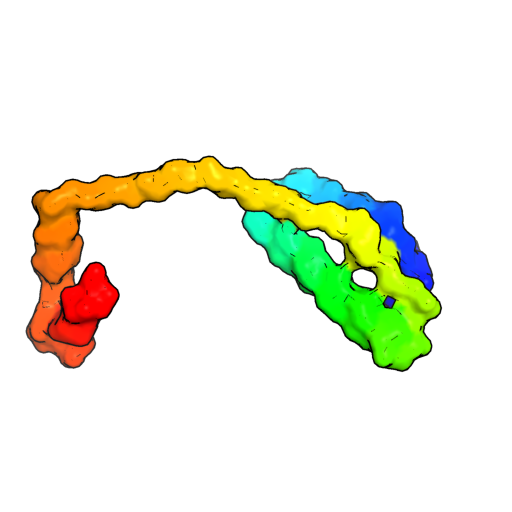M 695 C CA . ARG A 1 91 ? -24.428 -8.021 24.655 1.00 93.81 91 ARG A CA 1
ATOM 696 C C . ARG A 1 91 ? -23.288 -8.627 23.842 1.00 93.81 91 ARG A C 1
ATOM 698 O O . ARG A 1 91 ? -22.248 -8.944 24.406 1.00 93.81 91 ARG A O 1
ATOM 705 N N . ARG A 1 92 ? -23.492 -8.787 22.531 1.00 94.88 92 ARG A N 1
ATOM 706 C CA . ARG A 1 92 ? -22.461 -9.281 21.613 1.00 94.88 92 ARG A CA 1
ATOM 707 C C . ARG A 1 92 ? -21.330 -8.267 21.517 1.00 94.88 92 ARG A C 1
ATOM 709 O O . ARG A 1 92 ? -20.178 -8.639 21.685 1.00 94.88 92 ARG A O 1
ATOM 716 N N . ASP A 1 93 ? -21.672 -7.004 21.294 1.00 95.00 93 ASP A N 1
ATOM 717 C CA . ASP A 1 93 ? -20.689 -5.938 21.119 1.00 95.00 93 ASP A CA 1
ATOM 718 C C . ASP A 1 93 ? -19.851 -5.750 22.398 1.00 95.00 93 ASP A C 1
ATOM 720 O O . ASP A 1 93 ? -18.641 -5.572 22.309 1.00 95.00 93 ASP A O 1
ATOM 724 N N . ARG A 1 94 ? -20.455 -5.918 23.586 1.00 93.00 94 ARG A N 1
ATOM 725 C CA . ARG A 1 94 ? -19.735 -5.942 24.873 1.00 93.00 94 ARG A CA 1
ATOM 726 C C . ARG A 1 94 ? -18.821 -7.153 25.066 1.00 93.00 94 ARG A C 1
ATOM 728 O O . ARG A 1 94 ? -17.861 -7.043 25.810 1.00 93.00 94 ARG A O 1
ATOM 735 N N . ALA A 1 95 ? -19.129 -8.295 24.459 1.00 92.00 95 ALA A N 1
ATOM 736 C CA . ALA A 1 95 ? -18.303 -9.499 24.565 1.00 92.00 95 ALA A CA 1
ATOM 737 C C . ALA A 1 95 ? -17.154 -9.539 23.540 1.00 92.00 95 ALA A C 1
ATOM 739 O O . ALA A 1 95 ? -16.199 -10.283 23.732 1.00 92.00 95 ALA A O 1
ATOM 740 N N . MET A 1 96 ? -17.280 -8.809 22.427 1.00 92.06 96 MET A N 1
ATOM 741 C CA . MET A 1 96 ? -16.255 -8.730 21.379 1.00 92.06 96 MET A CA 1
ATOM 742 C C . MET A 1 96 ? -15.154 -7.708 21.677 1.00 92.06 96 MET A C 1
ATOM 744 O O . MET A 1 96 ? -14.066 -7.831 21.115 1.00 92.06 96 MET A O 1
ATOM 748 N N . LEU A 1 97 ? -15.471 -6.689 22.477 1.00 85.75 97 LEU A N 1
ATOM 749 C CA . LEU A 1 97 ? -14.531 -5.676 22.956 1.00 85.75 97 LEU A CA 1
ATOM 750 C C . LEU A 1 97 ? -13.751 -6.184 24.169 1.00 85.75 97 LEU A C 1
ATOM 752 O O . LEU A 1 97 ? -12.549 -5.851 24.234 1.00 85.75 97 LEU A O 1
#

Foldseek 3Di:
DDPDPQVDALVNVVVVLVVCVVVVDDLVRSLVVLVVLQVVQVVCCVVVVYVDRRSPPDDRDDDDDDDDDDDDPVRLVVVLVVFDPVDPCRVVVSVVD

Secondary structure (DSSP, 8-state):
---SGGG--HHHHHHHHHHHHHTT--HHHHHHHHHHHHHHHHHHHTTTSSSS-TTTTPPPPPPP-PPPP---HHHHHHHHHTS-TTSTTHHHHHHH-

Sequence (97 aa):
DIAEPGAVRTEDLGDFLAKRKKDGLAASSLRLVVIALKIFFRFLAARDLIATDPAEALDSPRPERYLPETLNEPAVEKLLASIDVTRPLGRRDRAML

pLDDT: mean 91.52, std 6.87, range [62.0, 97.69]